Protein AF-A0A966WXM5-F1 (afdb_monomer_lite)

Secondary structure (DSSP, 8-state):
------PPPEEEEHHHHHHSHHHHHHHHHTT--EEEEETTEEEEEE----SS----PPP--TTTTGGG-S-S-GGGGT--

Radius of gyration: 19.51 Å; chains: 1; bounding box: 47×37×41 Å

Foldseek 3Di:
DDDPPPDDAAEDEPVVCVVCVVVVLVVQLVAHKHFYDYPNHGDDIRHHPPPDDPPPPPPDDVCPCVVVPDDPCVVVVVPD

Sequence (80 aa):
MPERRRRSPQRINAHAARQNLAELMDRAHAGESFLLMKYDQPWAQLLPLDREAPQPKPRREPGRLRRLGPLAQPRLLLER

pLDDT: mean 82.46, std 14.22, range [38.72, 96.31]

Structure (mmCIF, N/CA/C/O backbone):
data_AF-A0A966WXM5-F1
#
_entry.id   AF-A0A966WXM5-F1
#
loop_
_atom_site.group_PDB
_atom_site.id
_atom_site.type_symbol
_atom_site.label_atom_id
_atom_site.label_alt_id
_atom_site.label_comp_id
_atom_site.label_asym_id
_atom_site.label_entity_id
_atom_site.label_seq_id
_atom_site.pdbx_PDB_ins_code
_atom_site.Cartn_x
_atom_site.Cartn_y
_atom_site.Cartn_z
_atom_site.occupancy
_atom_site.B_iso_or_equiv
_atom_site.auth_seq_id
_atom_site.auth_comp_id
_atom_site.auth_asym_id
_atom_site.auth_atom_id
_atom_site.pdbx_PDB_model_num
ATOM 1 N N . MET A 1 1 ? -2.373 -25.918 8.864 1.00 38.72 1 MET A N 1
ATOM 2 C CA . MET A 1 1 ? -2.550 -24.449 8.903 1.00 38.72 1 MET A CA 1
ATOM 3 C C . MET A 1 1 ? -1.329 -23.826 8.239 1.00 38.72 1 MET A C 1
ATOM 5 O O . MET A 1 1 ? -0.259 -23.987 8.807 1.00 38.72 1 MET A O 1
ATOM 9 N N . PRO A 1 2 ? -1.402 -23.232 7.033 1.00 46.38 2 PRO A N 1
ATOM 10 C CA . PRO A 1 2 ? -0.211 -22.672 6.412 1.00 46.38 2 PRO A CA 1
ATOM 11 C C . PRO A 1 2 ? 0.054 -21.286 7.008 1.00 46.38 2 PRO A C 1
ATOM 13 O O . PRO A 1 2 ? -0.738 -20.358 6.845 1.00 46.38 2 PRO A O 1
ATOM 16 N N . GLU A 1 3 ? 1.166 -21.146 7.721 1.00 43.88 3 GLU A N 1
ATOM 17 C CA . GLU A 1 3 ? 1.709 -19.846 8.094 1.00 43.88 3 GLU A CA 1
ATOM 18 C C . GLU A 1 3 ? 2.087 -19.108 6.805 1.00 43.88 3 GLU A C 1
ATOM 20 O O . GLU A 1 3 ? 3.076 -19.437 6.147 1.00 43.88 3 GLU A O 1
ATOM 25 N N . ARG A 1 4 ? 1.281 -18.116 6.400 1.00 53.41 4 ARG A N 1
ATOM 26 C CA . ARG A 1 4 ? 1.690 -17.167 5.359 1.00 53.41 4 ARG A CA 1
ATOM 27 C C . ARG A 1 4 ? 2.944 -16.468 5.887 1.00 53.41 4 ARG A C 1
ATOM 29 O O . ARG A 1 4 ? 2.828 -15.549 6.697 1.00 53.41 4 ARG A O 1
ATOM 36 N N . ARG A 1 5 ? 4.137 -16.913 5.464 1.00 54.53 5 ARG A N 1
ATOM 37 C CA . ARG A 1 5 ? 5.393 -16.179 5.667 1.00 54.53 5 ARG A CA 1
ATOM 38 C C . ARG A 1 5 ? 5.113 -14.739 5.261 1.00 54.53 5 ARG A C 1
ATOM 40 O O . ARG A 1 5 ? 4.862 -14.473 4.086 1.00 54.53 5 ARG A O 1
ATOM 47 N N . ARG A 1 6 ? 5.089 -13.823 6.230 1.00 57.59 6 ARG A N 1
ATOM 48 C CA . ARG A 1 6 ? 4.957 -12.394 5.954 1.00 57.59 6 ARG A CA 1
ATOM 49 C C . ARG A 1 6 ? 6.213 -11.996 5.185 1.00 57.59 6 ARG A C 1
ATOM 51 O O . ARG A 1 6 ? 7.246 -11.750 5.797 1.00 57.59 6 ARG A O 1
ATOM 58 N N . ARG A 1 7 ? 6.164 -12.024 3.849 1.00 65.25 7 ARG A N 1
ATOM 59 C CA . ARG A 1 7 ? 7.234 -11.455 3.029 1.00 65.25 7 ARG A CA 1
ATOM 60 C C . ARG A 1 7 ? 7.327 -9.981 3.406 1.00 65.25 7 ARG A C 1
ATOM 62 O O . ARG A 1 7 ? 6.328 -9.266 3.345 1.00 65.25 7 ARG A O 1
ATOM 69 N N . SER A 1 8 ? 8.501 -9.559 3.864 1.00 77.44 8 SER A N 1
ATOM 70 C CA . SER A 1 8 ? 8.765 -8.155 4.154 1.00 77.44 8 SER A CA 1
ATOM 71 C C . SER A 1 8 ? 8.531 -7.338 2.880 1.00 77.44 8 SER A C 1
ATOM 73 O O . SER A 1 8 ? 9.026 -7.736 1.825 1.00 77.44 8 SER A O 1
ATOM 75 N N . PRO A 1 9 ? 7.770 -6.233 2.943 1.00 81.38 9 PRO A N 1
ATOM 76 C CA . PRO A 1 9 ? 7.476 -5.436 1.761 1.00 81.38 9 PRO A CA 1
ATOM 77 C C . PRO A 1 9 ? 8.756 -4.789 1.219 1.00 81.38 9 PRO A C 1
ATOM 79 O O . PRO A 1 9 ? 9.544 -4.221 1.981 1.00 81.38 9 PRO A O 1
ATOM 82 N N . GLN A 1 10 ? 8.957 -4.860 -0.095 1.00 90.00 10 GLN A N 1
ATOM 83 C CA . GLN A 1 10 ? 10.114 -4.268 -0.762 1.00 90.00 10 GLN A CA 1
ATOM 84 C C . GLN A 1 10 ? 10.006 -2.738 -0.740 1.00 90.00 10 GLN A C 1
ATOM 86 O O . GLN A 1 10 ? 8.979 -2.183 -1.119 1.00 90.00 10 GLN A O 1
ATOM 91 N N . ARG A 1 11 ? 11.059 -2.035 -0.314 1.00 92.81 11 ARG A N 1
ATOM 92 C CA . ARG A 1 11 ? 11.072 -0.564 -0.278 1.00 92.81 11 ARG A CA 1
ATOM 93 C C . ARG A 1 11 ? 11.362 0.009 -1.664 1.00 92.81 11 ARG A C 1
ATOM 95 O O . ARG A 1 11 ? 12.327 -0.402 -2.302 1.00 92.81 11 ARG A O 1
ATOM 102 N N . ILE A 1 12 ? 10.559 0.972 -2.106 1.00 92.38 12 ILE A N 1
ATOM 103 C CA . ILE A 1 12 ? 10.736 1.673 -3.381 1.00 92.38 12 ILE A CA 1
ATOM 104 C C . ILE A 1 12 ? 10.471 3.168 -3.212 1.00 92.38 12 ILE A C 1
ATOM 106 O O . ILE A 1 12 ? 9.550 3.574 -2.511 1.00 92.38 12 ILE A O 1
ATOM 110 N N . ASN A 1 13 ? 11.271 4.006 -3.868 1.00 94.50 13 ASN A N 1
ATOM 111 C CA . ASN A 1 13 ? 11.071 5.453 -3.846 1.00 94.50 13 ASN A CA 1
ATOM 112 C C . ASN A 1 13 ? 9.808 5.858 -4.615 1.00 94.50 13 ASN A C 1
ATOM 114 O O . ASN A 1 13 ? 9.539 5.346 -5.701 1.00 94.50 13 ASN A O 1
ATOM 118 N N . ALA A 1 14 ? 9.084 6.855 -4.108 1.00 91.19 14 ALA A N 1
ATOM 119 C CA . ALA A 1 14 ? 7.859 7.370 -4.720 1.00 91.19 14 ALA A CA 1
ATOM 120 C C . ALA A 1 14 ? 8.077 7.877 -6.157 1.00 91.19 14 ALA A C 1
ATOM 122 O O . ALA A 1 14 ? 7.191 7.758 -6.999 1.00 91.19 14 ALA A O 1
ATOM 123 N N . HIS A 1 15 ? 9.268 8.406 -6.456 1.00 92.25 15 HIS A N 1
ATOM 124 C CA . HIS A 1 15 ? 9.619 8.849 -7.805 1.00 92.25 15 HIS A CA 1
ATOM 125 C C . HIS A 1 15 ? 9.717 7.678 -8.793 1.00 92.25 15 HIS A C 1
ATOM 127 O O . HIS A 1 15 ? 9.101 7.727 -9.854 1.00 92.25 15 HIS A O 1
ATOM 133 N N . ALA A 1 16 ? 10.415 6.603 -8.414 1.00 89.25 16 ALA A N 1
ATOM 134 C CA . ALA A 1 16 ? 10.496 5.384 -9.218 1.00 89.25 16 ALA A CA 1
ATOM 135 C C . ALA A 1 16 ? 9.122 4.706 -9.349 1.00 89.25 16 ALA A C 1
ATOM 137 O O . ALA A 1 16 ? 8.754 4.244 -10.426 1.00 89.25 16 ALA A O 1
ATOM 138 N N . ALA A 1 17 ? 8.328 4.718 -8.273 1.00 92.38 17 ALA A N 1
ATOM 139 C CA . ALA A 1 17 ? 6.986 4.152 -8.276 1.00 92.38 17 ALA A CA 1
ATOM 140 C C . ALA A 1 17 ? 6.028 4.889 -9.221 1.00 92.38 17 ALA A C 1
ATOM 142 O O . ALA A 1 17 ? 5.227 4.248 -9.888 1.00 92.38 17 ALA A O 1
ATOM 143 N N . ARG A 1 18 ? 6.126 6.223 -9.325 1.00 91.31 18 ARG A N 1
ATOM 144 C CA . ARG A 1 18 ? 5.308 7.008 -10.263 1.00 91.31 18 ARG A CA 1
ATOM 145 C C . ARG A 1 18 ? 5.632 6.690 -11.725 1.00 91.31 18 ARG A C 1
ATOM 147 O O . ARG A 1 18 ? 4.726 6.738 -12.549 1.00 91.31 18 ARG A O 1
ATOM 154 N N . GLN A 1 19 ? 6.895 6.402 -12.042 1.00 95.06 19 GLN A N 1
ATOM 155 C CA . GLN A 1 19 ? 7.316 6.086 -13.411 1.00 95.06 19 GLN A CA 1
ATOM 156 C C . GLN A 1 19 ? 6.854 4.689 -13.844 1.00 95.06 19 GLN A C 1
ATOM 158 O O . GLN A 1 19 ? 6.344 4.539 -14.947 1.00 95.06 19 GLN A O 1
ATOM 163 N N . ASN A 1 20 ? 6.956 3.695 -12.955 1.00 93.25 20 ASN A N 1
ATOM 164 C CA . ASN A 1 20 ? 6.675 2.288 -13.268 1.00 93.25 20 ASN A CA 1
ATOM 165 C C . ASN A 1 20 ? 5.415 1.760 -12.563 1.00 93.25 20 ASN A C 1
ATOM 167 O O . ASN A 1 20 ? 5.357 0.599 -12.160 1.00 93.25 20 ASN A O 1
ATOM 171 N N . LEU A 1 21 ? 4.406 2.616 -12.363 1.00 92.06 21 LEU A N 1
ATOM 172 C CA . LEU A 1 21 ? 3.244 2.269 -11.538 1.00 92.06 21 LEU A CA 1
ATOM 173 C C . LEU A 1 21 ? 2.469 1.067 -12.089 1.00 92.06 21 LEU A C 1
ATOM 175 O O . LEU A 1 21 ? 2.077 0.205 -11.310 1.00 92.06 21 LEU A O 1
ATOM 179 N N . ALA A 1 22 ? 2.273 0.995 -13.408 1.00 92.81 22 ALA A N 1
ATOM 180 C CA . ALA A 1 22 ? 1.533 -0.096 -14.043 1.00 92.81 22 ALA A CA 1
ATOM 181 C C . ALA A 1 22 ? 2.183 -1.464 -13.766 1.00 92.81 22 ALA A C 1
ATOM 183 O O . ALA A 1 22 ? 1.532 -2.356 -13.231 1.00 92.81 22 ALA A O 1
ATOM 184 N N . GLU A 1 23 ? 3.492 -1.588 -14.003 1.00 92.75 23 GLU A N 1
ATOM 185 C CA . GLU A 1 23 ? 4.245 -2.819 -13.731 1.00 92.75 23 GLU A CA 1
ATOM 186 C C . GLU A 1 23 ? 4.218 -3.191 -12.239 1.00 92.75 23 GLU A C 1
ATOM 188 O O . GLU A 1 23 ? 4.045 -4.354 -11.872 1.00 92.75 23 GLU A O 1
ATOM 193 N N . LEU A 1 24 ? 4.347 -2.199 -11.350 1.00 92.50 24 LEU A N 1
ATOM 194 C CA . LEU A 1 24 ? 4.261 -2.424 -9.906 1.00 92.50 24 LEU A CA 1
ATOM 195 C C . LEU A 1 24 ? 2.879 -2.926 -9.485 1.00 92.50 24 LEU A C 1
ATOM 197 O O . LEU A 1 24 ? 2.794 -3.745 -8.572 1.00 92.50 24 LEU A O 1
ATOM 201 N N . MET A 1 25 ? 1.810 -2.459 -10.132 1.00 90.38 25 MET A N 1
ATOM 202 C CA . MET A 1 25 ? 0.453 -2.945 -9.887 1.00 90.38 25 MET A CA 1
ATOM 203 C C . MET A 1 25 ? 0.279 -4.390 -10.346 1.00 90.38 25 MET A C 1
ATOM 205 O O . MET A 1 25 ? -0.290 -5.169 -9.588 1.00 90.38 25 MET A O 1
ATOM 209 N N . ASP A 1 26 ? 0.814 -4.774 -11.506 1.00 90.62 26 ASP A N 1
ATOM 210 C CA . ASP A 1 26 ? 0.761 -6.161 -11.989 1.00 90.62 26 ASP A CA 1
ATOM 211 C C . ASP A 1 26 ? 1.519 -7.110 -11.053 1.00 90.62 26 ASP A C 1
ATOM 213 O O . ASP A 1 26 ? 1.012 -8.158 -10.646 1.00 90.62 26 ASP A O 1
ATOM 217 N N . ARG A 1 27 ? 2.717 -6.705 -10.620 1.00 88.88 27 ARG A N 1
ATOM 218 C CA . ARG A 1 27 ? 3.517 -7.465 -9.649 1.00 88.88 27 ARG A CA 1
ATOM 219 C C . ARG A 1 27 ? 2.857 -7.529 -8.280 1.00 88.88 27 ARG A C 1
ATOM 221 O O . ARG A 1 27 ? 2.848 -8.580 -7.638 1.00 88.88 27 ARG A O 1
ATOM 228 N N . ALA A 1 28 ? 2.259 -6.426 -7.837 1.00 89.25 28 ALA A N 1
ATOM 229 C CA . ALA A 1 28 ? 1.495 -6.422 -6.602 1.00 89.25 28 ALA A CA 1
ATOM 230 C C . ALA A 1 28 ? 0.277 -7.336 -6.708 1.00 89.25 28 ALA A C 1
ATOM 232 O O . ALA A 1 28 ? 0.011 -8.103 -5.791 1.00 89.25 28 ALA A O 1
ATOM 233 N N . HIS A 1 29 ? -0.413 -7.332 -7.848 1.00 85.12 29 HIS A N 1
ATOM 234 C CA . HIS A 1 29 ? -1.526 -8.233 -8.120 1.00 85.12 29 HIS A CA 1
ATOM 235 C C . HIS A 1 29 ? -1.096 -9.708 -8.111 1.00 85.12 29 HIS A C 1
ATOM 237 O O . HIS A 1 29 ? -1.841 -10.557 -7.627 1.00 85.12 29 HIS A O 1
ATOM 243 N N . ALA A 1 30 ? 0.132 -10.011 -8.541 1.00 85.88 30 ALA A N 1
ATOM 244 C CA . ALA A 1 30 ? 0.733 -11.343 -8.452 1.00 85.88 30 ALA A CA 1
ATOM 245 C C . ALA A 1 30 ? 1.114 -11.777 -7.015 1.00 85.88 30 ALA A C 1
ATOM 247 O O . ALA A 1 30 ? 1.554 -12.910 -6.807 1.00 85.88 30 ALA A O 1
ATOM 248 N N . GLY A 1 31 ? 0.939 -10.913 -6.007 1.00 84.62 31 GLY A N 1
ATOM 249 C CA . GLY A 1 31 ? 1.186 -11.240 -4.599 1.00 84.62 31 GLY A CA 1
ATOM 250 C C . GLY A 1 31 ? 2.474 -10.658 -4.015 1.00 84.62 31 GLY A C 1
ATOM 251 O O . GLY A 1 31 ? 2.934 -11.134 -2.968 1.00 84.62 31 GLY A O 1
ATOM 252 N N . GLU A 1 32 ? 3.082 -9.672 -4.676 1.00 86.25 32 GLU A N 1
ATOM 253 C CA . GLU A 1 32 ? 4.183 -8.886 -4.117 1.00 86.25 32 GLU A CA 1
ATOM 254 C C . GLU A 1 32 ? 3.671 -7.681 -3.313 1.00 86.25 32 GLU A C 1
ATOM 256 O O . GLU A 1 32 ? 2.630 -7.104 -3.609 1.00 86.25 32 GLU A O 1
ATOM 261 N N . SER A 1 33 ? 4.423 -7.276 -2.289 1.00 88.25 33 SER A N 1
ATOM 262 C CA . SER A 1 33 ? 4.088 -6.111 -1.465 1.00 88.25 33 SER A CA 1
ATOM 263 C C . SER A 1 33 ? 5.216 -5.094 -1.526 1.00 88.25 33 SER A C 1
ATOM 265 O O . SER A 1 33 ? 6.376 -5.445 -1.297 1.00 88.25 33 SER A O 1
ATOM 267 N N . PHE A 1 34 ? 4.878 -3.824 -1.742 1.00 91.25 34 PHE A N 1
ATOM 268 C CA . PHE A 1 34 ? 5.853 -2.741 -1.877 1.00 91.25 34 PHE A CA 1
ATOM 269 C C . PHE A 1 34 ? 5.569 -1.613 -0.887 1.00 91.25 34 PHE A C 1
ATOM 271 O O . PHE A 1 34 ? 4.424 -1.209 -0.713 1.00 91.25 34 PHE A O 1
ATOM 278 N N . LEU A 1 35 ? 6.605 -1.080 -0.243 1.00 93.25 35 LEU A N 1
ATOM 279 C CA . LEU A 1 35 ? 6.539 0.081 0.639 1.00 93.25 35 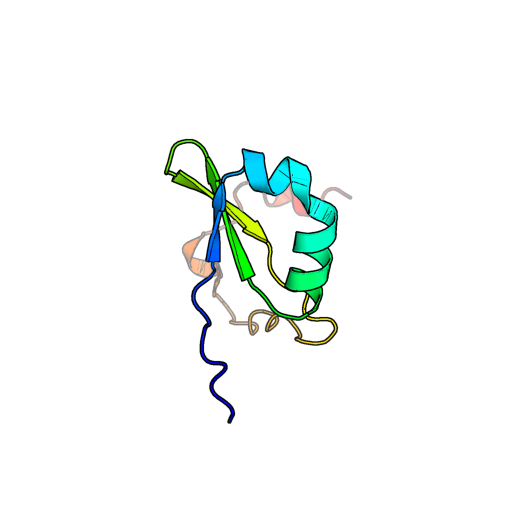LEU A CA 1
ATOM 280 C C . LEU A 1 35 ? 7.072 1.307 -0.106 1.00 93.25 35 LEU A C 1
ATOM 282 O O . LEU A 1 35 ? 8.254 1.366 -0.447 1.00 93.25 35 LEU A O 1
ATOM 286 N N . LEU A 1 36 ? 6.197 2.275 -0.357 1.00 94.00 36 LEU A N 1
ATOM 287 C CA . LEU A 1 36 ? 6.523 3.526 -1.026 1.00 94.00 36 LEU A CA 1
ATOM 288 C C . LEU A 1 36 ? 7.178 4.488 -0.034 1.00 94.00 36 LEU A C 1
ATOM 290 O O . LEU A 1 36 ? 6.567 4.898 0.955 1.00 94.00 36 LEU A O 1
ATOM 294 N N . MET A 1 37 ? 8.414 4.865 -0.332 1.00 96.31 37 MET A N 1
ATOM 295 C CA . MET A 1 37 ? 9.236 5.768 0.459 1.00 96.31 37 MET A CA 1
ATOM 296 C C . MET A 1 37 ? 9.238 7.163 -0.171 1.00 96.31 37 MET A C 1
ATOM 298 O O . MET A 1 37 ? 9.426 7.306 -1.381 1.00 96.31 37 MET A O 1
ATOM 302 N N . LYS A 1 38 ? 9.075 8.209 0.635 1.00 95.12 38 LYS A N 1
ATOM 303 C CA . LYS A 1 38 ? 9.266 9.602 0.221 1.00 95.12 38 LYS A CA 1
ATOM 304 C C . LYS A 1 38 ? 10.117 10.298 1.279 1.00 95.12 38 LYS A C 1
ATOM 306 O O . LYS A 1 38 ? 9.774 10.237 2.455 1.00 95.12 38 LYS A O 1
ATOM 311 N N . TYR A 1 39 ? 11.215 10.931 0.860 1.00 91.94 39 TYR A N 1
ATOM 312 C CA . TYR A 1 39 ? 12.187 11.561 1.770 1.00 91.94 39 TYR A CA 1
ATOM 313 C C . TYR A 1 39 ? 12.658 10.601 2.885 1.00 91.94 39 TYR A C 1
ATOM 315 O O . TYR A 1 39 ? 12.585 10.934 4.062 1.00 91.94 39 TYR A O 1
ATOM 323 N N . ASP A 1 40 ? 13.026 9.366 2.518 1.00 85.81 40 ASP A N 1
ATOM 324 C CA . ASP A 1 40 ? 13.435 8.283 3.437 1.00 85.81 40 ASP A CA 1
ATOM 325 C C . ASP A 1 40 ? 12.385 7.826 4.467 1.00 85.81 40 ASP A C 1
ATOM 327 O O . ASP A 1 40 ? 12.660 6.982 5.322 1.00 85.81 40 ASP A O 1
ATOM 331 N N . GLN A 1 41 ? 11.143 8.297 4.347 1.00 92.69 41 GLN A N 1
ATOM 332 C CA . GLN A 1 41 ? 10.034 7.910 5.214 1.00 92.69 41 GLN A CA 1
ATOM 333 C C . GLN A 1 41 ? 9.016 7.042 4.466 1.00 92.69 41 GLN A C 1
ATOM 335 O O . GLN A 1 41 ? 8.728 7.305 3.296 1.00 92.69 41 GLN A O 1
ATOM 340 N N . PRO A 1 42 ? 8.429 6.020 5.111 1.00 93.81 42 PRO A N 1
ATOM 341 C CA . PRO A 1 42 ? 7.360 5.235 4.509 1.00 93.81 42 PRO A CA 1
ATOM 342 C C . PRO A 1 42 ? 6.071 6.062 4.438 1.00 93.81 42 PRO A C 1
ATOM 344 O O . PRO A 1 42 ? 5.575 6.531 5.458 1.00 93.81 42 PRO A O 1
ATOM 347 N N . TRP A 1 43 ? 5.530 6.242 3.234 1.00 94.00 43 TRP A N 1
ATOM 348 C CA . TRP A 1 43 ? 4.334 7.062 2.990 1.00 94.00 43 TRP A CA 1
ATOM 349 C C . TRP A 1 43 ? 3.105 6.236 2.625 1.00 94.00 43 TRP A C 1
ATOM 351 O O . TRP A 1 43 ? 1.991 6.583 3.002 1.00 94.00 43 TRP A O 1
ATOM 361 N N . ALA A 1 44 ? 3.292 5.152 1.878 1.00 91.62 44 ALA A N 1
ATOM 362 C CA . ALA A 1 44 ? 2.198 4.300 1.432 1.00 91.62 44 ALA A CA 1
ATOM 363 C C . ALA A 1 44 ? 2.692 2.875 1.187 1.00 91.62 44 ALA A C 1
ATOM 365 O O . ALA A 1 44 ? 3.892 2.631 1.089 1.00 91.62 44 ALA A O 1
ATOM 366 N N . GLN A 1 45 ? 1.766 1.930 1.070 1.00 90.06 45 GLN A N 1
ATOM 367 C CA . GLN A 1 45 ? 2.073 0.544 0.748 1.00 90.06 45 GLN A CA 1
ATOM 368 C C . GLN A 1 45 ? 1.186 0.084 -0.404 1.00 90.06 45 GLN A C 1
ATOM 370 O O . GLN A 1 45 ? -0.022 0.309 -0.382 1.00 90.06 45 GLN A O 1
ATOM 375 N N . LEU A 1 46 ? 1.788 -0.564 -1.396 1.00 90.50 46 LEU A N 1
ATOM 376 C CA . LEU A 1 46 ? 1.074 -1.293 -2.429 1.00 90.50 46 LEU A CA 1
ATOM 377 C C . LEU A 1 46 ? 0.979 -2.751 -1.983 1.00 90.50 46 LEU A C 1
ATOM 379 O O . LEU A 1 46 ? 1.997 -3.401 -1.730 1.00 90.50 46 LEU A O 1
ATOM 383 N N . LEU A 1 47 ? -0.250 -3.227 -1.831 1.00 87.62 47 LEU A N 1
ATOM 384 C CA . LEU A 1 47 ? -0.563 -4.576 -1.383 1.00 87.62 47 LEU A CA 1
ATOM 385 C C . LEU A 1 47 ? -1.345 -5.305 -2.475 1.00 87.62 47 LEU A C 1
ATOM 387 O O . LEU A 1 47 ? -2.141 -4.661 -3.167 1.00 87.62 47 LEU A O 1
ATOM 391 N N . PRO A 1 48 ? -1.180 -6.634 -2.597 1.00 86.88 48 PRO A N 1
ATOM 392 C CA . PRO A 1 48 ? -2.103 -7.433 -3.382 1.00 86.88 48 PRO A CA 1
ATOM 393 C C . PRO A 1 48 ? -3.513 -7.226 -2.840 1.00 86.88 48 PRO A C 1
ATOM 395 O O . PRO A 1 48 ? -3.756 -7.348 -1.636 1.00 86.88 48 PRO A O 1
ATOM 398 N N . LEU A 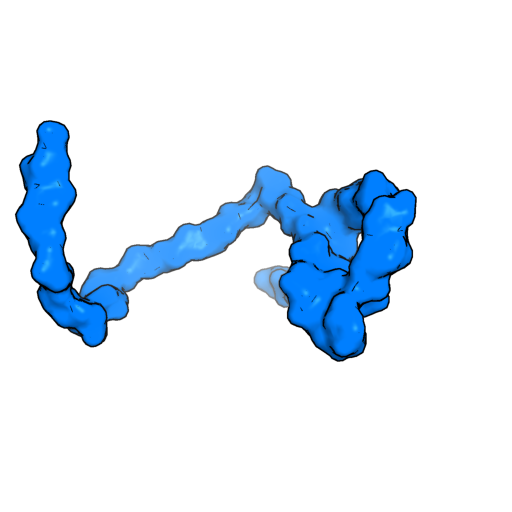1 49 ? -4.458 -6.956 -3.732 1.00 81.88 49 LEU A N 1
ATOM 399 C CA . LEU A 1 49 ? -5.860 -7.145 -3.401 1.00 81.88 49 LEU A CA 1
ATOM 400 C C . LEU A 1 49 ? -6.099 -8.655 -3.426 1.00 81.88 49 LEU A C 1
ATOM 402 O O . LEU A 1 49 ? -6.148 -9.250 -4.501 1.00 81.88 49 LEU A O 1
ATOM 406 N N . ASP A 1 50 ? -6.180 -9.293 -2.254 1.00 68.19 50 ASP A N 1
ATOM 407 C CA . ASP A 1 50 ? -6.592 -10.693 -2.179 1.00 68.19 50 ASP A CA 1
ATOM 408 C C . ASP A 1 50 ? -7.968 -10.806 -2.866 1.00 68.19 50 ASP A C 1
ATOM 410 O O . ASP A 1 50 ? -8.965 -10.280 -2.369 1.00 68.19 50 ASP A O 1
ATOM 414 N N . ARG A 1 51 ? -8.031 -11.496 -4.011 1.00 57.03 51 ARG A N 1
ATOM 415 C CA . ARG A 1 51 ? -9.283 -11.717 -4.756 1.00 57.03 51 ARG A CA 1
ATOM 416 C C . ARG A 1 51 ? -10.312 -12.503 -3.925 1.00 57.03 51 ARG A C 1
ATOM 418 O O . ARG A 1 51 ? -11.501 -12.411 -4.197 1.00 57.03 51 ARG A O 1
ATOM 425 N N . GLU A 1 52 ? -9.848 -13.214 -2.890 1.00 53.31 52 GLU A N 1
ATOM 426 C CA . GLU A 1 52 ? -10.624 -14.186 -2.108 1.00 53.31 52 GLU A CA 1
ATOM 427 C C . GLU A 1 52 ? -10.216 -14.342 -0.637 1.00 53.31 52 GLU A C 1
ATOM 429 O O . GLU A 1 52 ? -10.790 -15.184 0.048 1.00 53.31 52 GLU A O 1
ATOM 434 N N . ALA A 1 53 ? -9.267 -13.574 -0.092 1.00 52.19 53 ALA A N 1
ATOM 435 C CA . ALA A 1 53 ? -9.100 -13.597 1.359 1.00 52.19 53 ALA A CA 1
ATOM 436 C C . ALA A 1 53 ? -10.220 -12.732 1.940 1.00 52.19 53 ALA A C 1
ATOM 438 O O . ALA A 1 53 ? -10.169 -11.508 1.780 1.00 52.19 53 ALA A O 1
ATOM 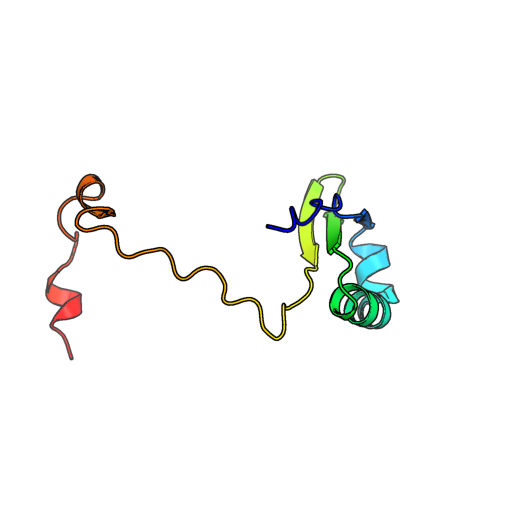439 N N . PRO A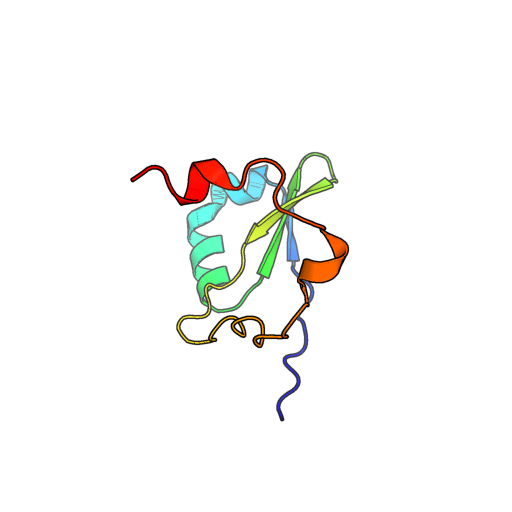 1 54 ? -11.241 -13.301 2.614 1.00 53.72 54 PRO A N 1
ATOM 440 C CA . PRO A 1 54 ? -12.064 -12.478 3.471 1.00 53.72 54 PRO A CA 1
ATOM 441 C C . PRO A 1 54 ? -11.081 -11.807 4.423 1.00 53.72 54 PRO A C 1
ATOM 443 O O . PRO A 1 54 ? -10.450 -12.492 5.233 1.00 53.72 54 PRO A O 1
ATOM 446 N N . GLN A 1 55 ? -10.913 -10.481 4.320 1.00 58.44 55 GLN A N 1
ATOM 447 C CA . GLN A 1 55 ? -10.384 -9.723 5.449 1.00 58.44 55 GLN A CA 1
ATOM 448 C C . GLN A 1 55 ? -11.153 -10.272 6.643 1.00 58.44 55 GLN A C 1
ATOM 450 O O . GLN A 1 55 ? -12.389 -10.279 6.555 1.00 58.44 55 GLN A O 1
ATOM 455 N N . PRO A 1 56 ? -10.488 -10.862 7.655 1.00 61.50 56 PRO A N 1
ATOM 456 C CA . PRO A 1 56 ? -11.195 -11.553 8.711 1.00 61.50 56 PRO A CA 1
ATOM 457 C C . PRO A 1 56 ? -12.133 -10.520 9.300 1.00 61.50 56 PRO A C 1
ATOM 459 O O . PRO A 1 56 ? -11.675 -9.586 9.961 1.00 61.50 56 PRO A O 1
ATOM 462 N N . LYS A 1 57 ? -13.430 -10.623 8.962 1.00 65.88 57 LYS A N 1
ATOM 463 C CA . LYS A 1 57 ? -14.430 -9.687 9.452 1.00 65.88 57 LYS A CA 1
ATOM 464 C C . LYS A 1 57 ? -14.220 -9.720 10.950 1.00 65.88 57 LYS A C 1
ATOM 466 O O . LYS A 1 57 ? -14.276 -10.824 11.506 1.00 65.88 57 LYS A O 1
ATOM 471 N N . PRO A 1 58 ? -13.873 -8.585 11.579 1.00 72.25 58 PRO A N 1
ATOM 472 C CA . PRO A 1 58 ? -13.509 -8.592 12.977 1.00 72.25 58 PRO A CA 1
ATOM 473 C C . PRO A 1 58 ? -14.602 -9.345 13.727 1.00 72.25 58 PRO A C 1
ATOM 475 O O . PRO A 1 58 ? -15.778 -8.984 13.627 1.00 72.25 58 PRO A O 1
ATOM 478 N N . ARG A 1 59 ? -14.229 -10.450 14.384 1.00 81.56 59 ARG A N 1
ATOM 479 C CA . ARG A 1 59 ? -15.196 -11.309 15.068 1.00 81.56 59 ARG A CA 1
ATOM 480 C C . ARG A 1 59 ? -16.009 -10.427 16.009 1.00 81.56 59 ARG A C 1
ATOM 482 O O . ARG A 1 59 ? -15.437 -9.609 16.731 1.00 81.56 59 ARG A O 1
ATOM 489 N N . ARG A 1 60 ? -17.340 -10.553 15.954 1.00 85.88 60 ARG A N 1
ATOM 490 C CA . ARG A 1 60 ? -18.232 -9.799 16.840 1.00 85.88 60 ARG A CA 1
ATOM 491 C C . ARG A 1 60 ? -17.852 -10.131 18.278 1.00 85.88 60 ARG A C 1
ATOM 493 O O . ARG A 1 60 ? -17.996 -11.268 18.713 1.00 85.88 60 ARG A O 1
ATOM 500 N N . GLU A 1 61 ? -17.373 -9.126 18.990 1.00 89.31 61 GLU A N 1
ATOM 501 C CA . GLU A 1 61 ? -17.059 -9.198 20.411 1.00 89.31 61 GLU A CA 1
ATOM 502 C C . GLU A 1 61 ? -18.028 -8.273 21.143 1.00 89.31 61 GLU A C 1
ATOM 504 O O . GLU A 1 61 ? -17.905 -7.043 21.044 1.00 89.31 61 GLU A O 1
ATOM 509 N N . PRO A 1 62 ? -19.035 -8.838 21.833 1.00 89.00 62 PRO A N 1
ATOM 510 C CA . PRO A 1 62 ? -19.942 -8.057 22.653 1.00 89.00 62 PRO A CA 1
ATOM 511 C C . PRO A 1 62 ? -19.155 -7.166 23.614 1.00 89.00 62 PRO A C 1
ATOM 513 O O . PRO A 1 62 ? -18.285 -7.622 24.349 1.00 89.00 62 PRO A O 1
ATOM 516 N N . GLY A 1 63 ?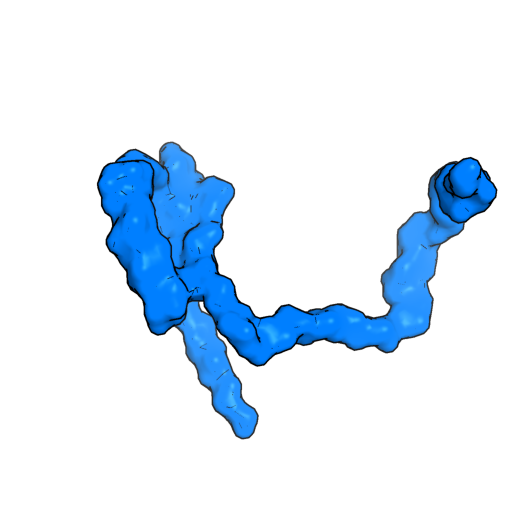 -19.452 -5.871 23.590 1.00 89.62 63 GLY A N 1
ATOM 517 C CA . GLY A 1 63 ? -18.816 -4.907 24.477 1.00 89.62 63 GLY A CA 1
ATOM 518 C C . GLY A 1 63 ? -17.391 -4.479 24.112 1.00 89.62 63 GLY A C 1
ATOM 519 O O . GLY A 1 63 ? -16.805 -3.729 24.887 1.00 89.62 63 GLY A O 1
ATOM 520 N N . ARG A 1 64 ? -16.849 -4.845 22.938 1.00 89.25 64 ARG A N 1
ATOM 521 C CA . ARG A 1 64 ? -15.540 -4.347 22.453 1.00 89.25 64 ARG A CA 1
ATOM 522 C C . ARG A 1 64 ? -15.415 -2.820 22.528 1.00 89.25 64 ARG A C 1
ATOM 524 O O . ARG A 1 64 ? -14.363 -2.296 22.875 1.00 89.25 64 ARG A O 1
ATOM 531 N N . LEU A 1 65 ? -16.505 -2.113 22.238 1.00 88.38 65 LEU A N 1
ATOM 532 C CA . LEU A 1 65 ? -16.557 -0.651 22.248 1.00 88.38 65 LEU A CA 1
ATOM 533 C C . LEU A 1 65 ? -16.916 -0.047 23.616 1.00 88.38 65 LEU A C 1
ATOM 535 O O . LEU A 1 65 ? -16.991 1.170 23.719 1.00 88.38 65 LEU A O 1
ATOM 539 N N . ARG A 1 66 ? -17.103 -0.845 24.684 1.00 88.12 66 ARG A N 1
ATOM 540 C CA . ARG A 1 66 ? -17.491 -0.329 26.018 1.00 88.12 66 ARG A CA 1
ATOM 541 C C . ARG A 1 66 ? -16.533 0.738 26.548 1.00 88.12 66 ARG A C 1
ATOM 543 O O . ARG A 1 66 ? -16.971 1.649 27.237 1.00 88.12 66 ARG A O 1
ATOM 550 N N . ARG A 1 67 ? -15.242 0.642 26.208 1.00 90.44 67 ARG A N 1
ATOM 551 C CA . ARG A 1 67 ? -14.213 1.612 26.624 1.00 90.44 67 ARG A CA 1
ATOM 552 C C . ARG A 1 67 ? -14.396 3.003 26.016 1.00 90.44 67 ARG A C 1
ATOM 554 O O . ARG A 1 67 ? -13.859 3.954 26.561 1.00 90.44 67 ARG A O 1
ATOM 561 N N . LEU A 1 68 ? -15.123 3.115 24.904 1.00 88.81 68 LEU A N 1
ATOM 562 C CA . LEU A 1 68 ? -15.390 4.396 24.248 1.00 88.81 68 LEU A CA 1
ATOM 563 C C . LEU A 1 68 ? -16.519 5.181 24.931 1.00 88.81 68 LEU A C 1
ATOM 565 O O . LEU A 1 68 ? -16.744 6.334 24.583 1.00 88.81 68 LEU A O 1
ATOM 569 N N . GLY A 1 69 ? -17.204 4.582 25.911 1.00 87.81 69 GLY A N 1
ATOM 570 C CA . GLY A 1 69 ? -18.292 5.233 26.625 1.00 87.81 69 GLY A CA 1
ATOM 571 C C . GLY A 1 69 ? -19.557 5.403 25.773 1.00 87.81 69 GLY A C 1
ATOM 572 O O . GLY A 1 69 ? -19.701 4.772 24.720 1.00 87.81 69 GLY A O 1
ATOM 573 N N . PRO A 1 70 ? -20.524 6.201 26.253 1.00 89.56 70 PRO A N 1
ATOM 574 C CA . PRO A 1 70 ? -21.712 6.533 25.482 1.00 89.56 70 PRO A CA 1
ATOM 575 C C . PRO A 1 70 ? -21.341 7.361 24.247 1.00 89.56 70 PRO A C 1
ATOM 577 O O . PRO A 1 70 ? -20.361 8.103 24.238 1.00 89.56 70 PRO A O 1
ATOM 580 N N . LEU A 1 71 ? -22.156 7.254 23.199 1.00 87.75 71 LEU A N 1
ATOM 581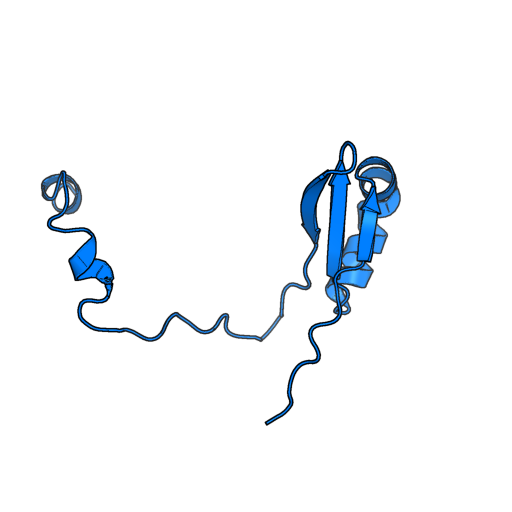 C CA . LEU A 1 71 ? -22.009 8.099 22.017 1.00 87.75 71 LEU A CA 1
ATOM 582 C C . LEU A 1 71 ? -22.142 9.570 22.422 1.00 87.75 71 LEU A C 1
ATOM 584 O O . LEU A 1 71 ? -23.072 9.922 23.145 1.00 87.75 71 LEU A O 1
ATOM 588 N N . ALA A 1 72 ? -21.251 10.426 21.921 1.00 88.38 72 ALA A N 1
ATOM 589 C CA . ALA A 1 72 ? -21.289 11.859 22.216 1.00 88.38 72 ALA A CA 1
ATOM 590 C C . ALA A 1 72 ? -22.586 12.522 21.720 1.00 88.38 72 ALA A C 1
ATOM 592 O O . ALA A 1 72 ? -23.108 13.434 22.354 1.00 88.38 72 ALA A O 1
ATOM 593 N N . GLN A 1 73 ? -23.117 12.056 20.585 1.00 89.62 73 GLN A N 1
ATOM 594 C CA . GLN A 1 73 ? -24.301 12.619 19.933 1.00 89.62 73 GLN A CA 1
ATOM 595 C C . GLN A 1 73 ? -25.225 11.497 19.430 1.00 89.62 73 GLN A C 1
ATOM 597 O O . GLN A 1 73 ? -25.308 11.242 18.231 1.00 89.62 73 GLN A O 1
ATOM 602 N N . PRO A 1 74 ? -25.939 10.797 20.330 1.00 86.19 74 PRO A N 1
ATOM 603 C CA . PRO A 1 74 ? -26.764 9.645 19.959 1.00 86.19 74 PRO A CA 1
ATOM 604 C C . PRO A 1 74 ? -27.960 10.027 19.075 1.00 86.19 74 PRO A C 1
ATOM 606 O O . PRO A 1 74 ? -28.450 9.191 18.323 1.00 86.19 74 PRO A O 1
ATOM 609 N N . ARG A 1 75 ? -28.416 11.286 19.135 1.00 89.50 75 ARG A N 1
ATOM 610 C CA . ARG A 1 75 ? -29.557 11.783 18.348 1.00 89.50 75 ARG A CA 1
ATOM 611 C C . ARG A 1 75 ? -29.302 11.769 16.841 1.00 89.50 75 ARG A C 1
ATOM 613 O O . ARG A 1 75 ? -30.232 11.483 16.103 1.00 89.50 75 ARG A O 1
ATOM 620 N N . LEU A 1 76 ? -28.054 11.951 16.402 1.00 88.12 76 LEU A N 1
ATOM 621 C CA . LEU A 1 76 ? -27.692 11.897 14.979 1.00 88.12 76 LEU A CA 1
ATOM 622 C C . LEU A 1 76 ? -27.960 10.527 14.339 1.00 88.12 76 LEU A C 1
ATOM 624 O O . LEU A 1 76 ? -28.074 10.429 13.127 1.00 88.12 76 LEU A O 1
ATOM 628 N N . LEU A 1 77 ? -28.067 9.458 15.137 1.00 83.88 77 LEU A N 1
ATOM 629 C CA . LEU A 1 77 ? -28.434 8.130 14.634 1.00 83.88 77 LEU A CA 1
ATOM 630 C C . LEU A 1 77 ? -29.940 7.965 14.389 1.00 83.88 77 LEU A C 1
ATOM 632 O O . LEU A 1 77 ? -30.352 6.983 13.776 1.00 83.88 77 LEU A O 1
ATOM 636 N N . LEU A 1 78 ? -30.754 8.866 14.941 1.00 87.75 78 LEU A N 1
ATOM 637 C CA . LEU A 1 78 ? -32.215 8.819 14.888 1.00 87.75 78 LEU A CA 1
ATOM 638 C C . LEU A 1 78 ? -32.792 9.817 13.879 1.00 87.75 78 LEU A C 1
ATOM 640 O O . LEU A 1 78 ? -33.966 9.707 13.534 1.00 87.75 78 LEU A O 1
ATOM 644 N N . GLU A 1 79 ? -31.982 10.762 13.409 1.00 77.06 79 GLU A N 1
ATOM 645 C CA . GLU A 1 79 ? -32.337 11.653 12.310 1.00 77.06 79 GLU A CA 1
ATOM 646 C C . GLU A 1 79 ? -32.220 10.861 10.999 1.00 77.06 79 GLU A C 1
ATOM 648 O O . GLU A 1 79 ? -31.143 10.394 10.627 1.00 77.06 79 GLU A O 1
ATOM 653 N N . ARG A 1 80 ? -33.372 10.613 10.370 1.00 69.38 80 ARG A N 1
ATOM 654 C CA . ARG A 1 80 ? -33.525 9.911 9.092 1.00 69.38 80 ARG A CA 1
ATOM 655 C C . ARG A 1 80 ? -33.782 10.896 7.970 1.00 69.38 80 ARG A C 1
ATOM 657 O O . ARG A 1 80 ? -34.581 11.827 8.212 1.00 69.38 80 ARG A O 1
#